Protein AF-A0A972YAE1-F1 (afdb_monomer_lite)

Foldseek 3Di:
DVVVVVVVVVVVVVVVVVVVVCVVVVVVVVVVVCVVVVVVVVLVVCPVVDDPLLSVLLVVLVVLLVVLVVQLVVCLVVQLVPDDPVCNVVSLVVSLVVLQVSLVVSLVVQLVVLVVVCVVVPPSCSSVSSNVSSVVSVVVSVVSVPD

Radius of gyration: 22.42 Å; chains: 1; bounding box: 45×36×70 Å

Structure (mmCIF, N/CA/C/O backbone):
data_AF-A0A972YAE1-F1
#
_entry.id   AF-A0A972YAE1-F1
#
loop_
_atom_site.group_PDB
_atom_site.id
_atom_site.type_symbol
_atom_site.label_atom_id
_atom_site.label_alt_id
_atom_site.label_comp_id
_atom_site.label_asym_id
_atom_site.label_entity_id
_atom_site.label_seq_id
_atom_site.pdbx_PDB_ins_code
_atom_site.Cartn_x
_atom_site.Cartn_y
_atom_site.Cartn_z
_atom_site.occupancy
_atom_site.B_iso_or_equiv
_atom_site.auth_seq_id
_atom_site.auth_comp_id
_atom_site.auth_asym_id
_atom_site.auth_atom_id
_atom_site.pdbx_PDB_model_num
ATOM 1 N N . MET A 1 1 ? -22.368 26.643 47.091 1.00 56.06 1 MET A N 1
ATOM 2 C CA . MET A 1 1 ? -21.169 25.785 47.264 1.00 56.06 1 MET A CA 1
ATOM 3 C C . MET A 1 1 ? -21.127 24.601 46.287 1.00 56.06 1 MET A C 1
ATOM 5 O O . MET A 1 1 ? -20.055 24.275 45.805 1.00 56.06 1 MET A O 1
ATOM 9 N N . ILE A 1 2 ? -22.266 23.996 45.923 1.00 56.41 2 ILE A N 1
ATOM 10 C CA . ILE A 1 2 ? -22.331 22.849 44.989 1.00 56.41 2 ILE A CA 1
ATOM 11 C C . ILE A 1 2 ? -22.010 23.252 43.530 1.00 56.41 2 ILE A C 1
ATOM 13 O O . ILE A 1 2 ? -21.328 22.525 42.811 1.00 56.41 2 ILE A O 1
ATOM 17 N N . THR A 1 3 ? -22.404 24.455 43.102 1.00 54.28 3 THR A N 1
ATOM 18 C CA . THR A 1 3 ? -22.218 24.947 41.723 1.00 54.28 3 THR A CA 1
ATOM 19 C C . THR A 1 3 ? -20.747 25.185 41.344 1.00 54.28 3 THR A C 1
ATOM 21 O O . THR A 1 3 ? -20.353 24.926 40.208 1.00 54.28 3 THR A O 1
ATOM 24 N N . SER A 1 4 ? -19.899 25.606 42.293 1.00 53.16 4 SER A N 1
ATOM 25 C CA . SER A 1 4 ? -18.468 25.853 42.043 1.00 53.16 4 SER A CA 1
ATOM 26 C C . SER A 1 4 ? -17.651 24.562 41.907 1.00 53.16 4 SER A C 1
ATOM 28 O O . SER A 1 4 ? -16.674 24.530 41.158 1.00 53.16 4 SER A O 1
ATOM 30 N N . LEU A 1 5 ? -18.071 23.474 42.564 1.00 58.22 5 LEU A N 1
ATOM 31 C CA . LEU A 1 5 ? -17.448 22.153 42.429 1.00 58.22 5 LEU A CA 1
ATOM 32 C C . LEU A 1 5 ? -17.734 21.527 41.057 1.00 58.22 5 LEU A C 1
ATOM 34 O O . LEU A 1 5 ? -16.829 20.970 40.436 1.00 58.22 5 LEU A O 1
ATOM 38 N N . ILE A 1 6 ? -18.953 21.703 40.535 1.00 61.22 6 ILE A N 1
ATOM 39 C CA . ILE A 1 6 ? -19.343 21.237 39.194 1.00 61.22 6 ILE A CA 1
ATOM 40 C C . ILE A 1 6 ? -18.563 21.996 38.109 1.00 61.22 6 ILE A C 1
ATOM 42 O O . ILE A 1 6 ? -18.074 21.396 37.150 1.00 61.22 6 ILE A O 1
ATOM 46 N N . GLN A 1 7 ? -18.374 23.307 38.278 1.00 61.50 7 GLN A N 1
ATOM 47 C CA . GLN A 1 7 ? -17.636 24.132 37.321 1.00 61.50 7 GLN A CA 1
ATOM 48 C C . GLN A 1 7 ? -16.131 23.809 37.305 1.00 61.50 7 GLN A C 1
ATOM 50 O O . GLN A 1 7 ? -15.535 23.703 36.230 1.00 61.50 7 GLN A O 1
ATOM 55 N N . LYS A 1 8 ? -15.524 23.563 38.476 1.00 57.66 8 LYS A N 1
ATOM 56 C CA . LYS A 1 8 ? -14.114 23.150 38.591 1.00 57.66 8 LYS A CA 1
ATOM 57 C C . LYS A 1 8 ? -13.880 21.753 38.004 1.00 57.66 8 LYS A C 1
ATOM 59 O O . LYS A 1 8 ? -12.914 21.557 37.271 1.00 57.66 8 LYS A O 1
ATOM 64 N N . ALA A 1 9 ? -14.796 20.811 38.243 1.00 60.84 9 ALA A N 1
ATOM 65 C CA . ALA A 1 9 ? -14.747 19.472 37.653 1.00 60.84 9 ALA A CA 1
ATOM 66 C C . ALA A 1 9 ? -14.870 19.504 36.118 1.00 60.84 9 ALA A C 1
ATOM 68 O O . ALA A 1 9 ? -14.111 18.826 35.423 1.00 60.84 9 ALA A O 1
ATOM 69 N N . LYS A 1 10 ? -15.761 20.347 35.576 1.00 60.41 10 LYS A N 1
ATOM 70 C CA . LYS A 1 10 ? -15.932 20.523 34.126 1.00 60.41 10 LYS A CA 1
ATOM 71 C C . LYS A 1 10 ? -14.676 21.106 33.471 1.00 60.41 10 LYS A C 1
ATOM 73 O O . LYS A 1 10 ? -14.243 20.587 32.449 1.00 60.41 10 LYS A O 1
ATOM 78 N N . HIS A 1 11 ? -14.062 22.122 34.084 1.00 59.41 11 HIS A N 1
ATOM 79 C CA . HIS A 1 11 ? -12.862 22.793 33.567 1.00 59.41 11 HIS A CA 1
ATOM 80 C C . HIS A 1 11 ? -11.599 21.914 33.638 1.00 59.41 11 HIS A C 1
ATOM 82 O O . HIS A 1 11 ? -10.764 21.931 32.732 1.00 59.41 11 HIS A O 1
ATOM 88 N N . THR A 1 12 ? -11.451 21.109 34.694 1.00 62.59 12 THR A N 1
ATOM 89 C CA . THR A 1 12 ? -10.361 20.128 34.798 1.00 62.59 12 THR A CA 1
ATOM 90 C C . THR A 1 12 ? -10.552 18.986 33.793 1.00 62.59 12 THR A C 1
ATOM 92 O O . THR A 1 12 ? -9.590 18.587 33.136 1.00 62.59 12 THR A O 1
ATOM 95 N N . GLY A 1 13 ? -11.791 18.528 33.576 1.00 63.88 13 GLY A N 1
ATOM 96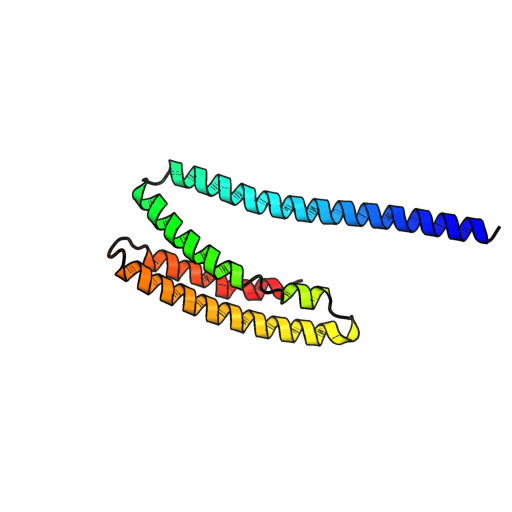 C CA . GLY A 1 13 ? -12.124 17.520 32.565 1.00 63.88 13 GLY A CA 1
ATOM 97 C C . GLY A 1 13 ? -11.750 17.929 31.135 1.00 63.88 13 GLY A C 1
ATOM 98 O O . GLY A 1 13 ? -11.110 17.150 30.427 1.00 63.88 13 GLY A O 1
ATOM 99 N N . THR A 1 14 ? -12.057 19.163 30.715 1.00 68.06 14 THR A N 1
ATOM 100 C CA . THR A 1 14 ? -11.663 19.677 29.387 1.00 68.06 14 THR A CA 1
ATOM 101 C C . THR A 1 14 ? -10.152 19.824 29.234 1.00 68.06 14 THR A C 1
ATOM 103 O O . THR A 1 14 ? -9.621 19.539 28.160 1.00 68.06 14 THR A O 1
ATOM 106 N N . LYS A 1 15 ? -9.430 20.213 30.294 1.00 68.88 15 LYS A N 1
ATOM 107 C CA . LYS A 1 15 ? -7.967 20.365 30.245 1.00 68.88 15 LYS A CA 1
ATOM 108 C C . LYS A 1 15 ? -7.250 19.016 30.091 1.00 68.88 15 LYS A C 1
ATOM 110 O O . LYS A 1 15 ? -6.347 18.906 29.265 1.00 68.88 15 LYS A O 1
ATOM 115 N N . LEU A 1 16 ? -7.678 17.976 30.819 1.00 66.25 16 LEU A N 1
ATOM 116 C CA . LEU A 1 16 ? -7.121 16.622 30.676 1.00 66.25 16 LEU A CA 1
ATOM 117 C C . LEU A 1 16 ? -7.478 15.977 29.329 1.00 66.25 16 LEU A C 1
ATOM 119 O O . LEU A 1 16 ? -6.635 15.301 28.736 1.00 66.25 16 LEU A O 1
ATOM 123 N N . ALA A 1 17 ? -8.702 16.186 28.834 1.00 72.25 17 ALA A N 1
ATOM 124 C CA . ALA A 1 17 ? -9.105 15.717 27.510 1.00 72.25 17 ALA A CA 1
ATOM 125 C C . ALA A 1 17 ? -8.272 16.384 26.403 1.00 72.25 17 ALA A C 1
ATOM 127 O O . ALA A 1 17 ? -7.776 15.694 25.515 1.00 72.25 17 ALA A O 1
ATOM 128 N N . SER A 1 18 ? -8.038 17.697 26.511 1.00 78.75 18 SER A N 1
ATOM 129 C CA . SER A 1 18 ? -7.187 18.459 25.590 1.00 78.75 18 SER A CA 1
ATOM 130 C C . SER A 1 18 ? -5.730 17.978 25.609 1.00 78.75 18 SER A C 1
ATOM 132 O O . SER A 1 18 ? -5.154 17.739 24.552 1.00 78.75 18 SER A O 1
ATOM 134 N N . GLN A 1 19 ? -5.150 17.712 26.787 1.00 83.81 19 GLN A N 1
ATOM 135 C CA . GLN A 1 19 ? -3.783 17.179 26.876 1.00 83.81 19 GLN A CA 1
ATOM 136 C C . GLN A 1 19 ? -3.642 15.759 26.312 1.00 83.81 19 GLN A C 1
ATOM 138 O O . GLN A 1 19 ? -2.669 15.474 25.613 1.00 83.81 19 GLN A O 1
ATOM 143 N N . LYS A 1 20 ? -4.602 14.859 26.572 1.00 82.69 20 LYS A N 1
ATOM 144 C CA . LYS A 1 20 ? -4.590 13.511 25.977 1.00 82.69 20 LYS A CA 1
ATOM 145 C C . LYS A 1 20 ? -4.752 13.564 24.460 1.00 82.69 20 LYS A C 1
ATOM 147 O O . LYS A 1 20 ? -4.050 12.841 23.761 1.00 82.69 20 LYS A O 1
ATOM 152 N N . LEU A 1 21 ? -5.636 14.425 23.961 1.00 84.69 21 LEU A N 1
ATOM 153 C CA . LEU A 1 21 ? -5.846 14.608 22.529 1.00 84.69 21 LEU A CA 1
ATOM 154 C C . LEU A 1 21 ? -4.596 15.179 21.852 1.00 84.69 21 LEU A C 1
ATOM 156 O O . LEU A 1 21 ? -4.135 14.603 20.874 1.00 84.69 21 LEU A O 1
ATOM 160 N N . ALA A 1 22 ? -4.001 16.237 22.411 1.00 88.00 22 ALA A N 1
ATOM 161 C CA . ALA A 1 22 ? -2.769 16.832 21.896 1.00 88.00 22 ALA A CA 1
ATOM 162 C C . ALA A 1 22 ? -1.615 15.821 21.861 1.00 88.00 22 ALA A C 1
ATOM 164 O O . ALA A 1 22 ? -0.879 15.759 20.881 1.00 88.00 22 ALA A O 1
ATOM 165 N N . ARG A 1 23 ? -1.490 14.976 22.892 1.00 88.88 23 ARG A N 1
ATOM 166 C CA . ARG A 1 23 ? -0.474 13.918 22.933 1.00 88.88 23 ARG A CA 1
ATOM 167 C C . ARG A 1 23 ? -0.726 12.816 21.902 1.00 88.88 23 ARG A C 1
ATOM 169 O O . ARG A 1 23 ? 0.217 12.388 21.248 1.00 88.88 23 ARG A O 1
ATOM 176 N N . ASN A 1 24 ? -1.971 12.360 21.757 1.00 88.94 24 ASN A N 1
ATOM 177 C CA . ASN A 1 24 ? -2.323 11.312 20.795 1.00 88.94 24 ASN A CA 1
ATOM 178 C C . ASN A 1 24 ? -2.168 11.800 19.350 1.00 88.94 24 ASN A C 1
ATOM 180 O O . ASN A 1 24 ? -1.606 11.089 18.525 1.00 88.94 24 ASN A O 1
ATOM 184 N N . ILE A 1 25 ? -2.613 13.025 19.058 1.00 90.62 25 ILE A N 1
ATOM 185 C CA . ILE A 1 25 ? -2.394 13.669 17.760 1.00 90.62 25 ILE A CA 1
ATOM 186 C C . ILE A 1 25 ? -0.898 13.871 17.531 1.00 90.62 25 ILE A C 1
ATOM 188 O O . ILE A 1 25 ? -0.415 13.545 16.458 1.00 90.62 25 ILE A O 1
ATOM 192 N N . GLY A 1 26 ? -0.149 14.339 18.534 1.00 93.56 26 GLY A N 1
ATOM 193 C CA . GLY A 1 26 ? 1.302 14.495 18.436 1.00 93.56 26 GLY A CA 1
ATOM 194 C C . GLY A 1 26 ? 2.004 13.193 18.043 1.00 93.56 26 GLY A C 1
ATOM 195 O O . GLY A 1 26 ? 2.811 13.193 17.119 1.00 93.56 26 GLY A O 1
ATOM 196 N N . TRP A 1 27 ? 1.638 12.075 18.677 1.00 93.12 27 TRP A N 1
ATOM 197 C CA . TRP A 1 27 ? 2.160 10.750 18.329 1.00 93.12 27 TRP A CA 1
ATOM 198 C C . TRP A 1 27 ? 1.749 10.282 16.931 1.00 93.12 27 TRP A C 1
ATOM 200 O O . TRP A 1 27 ? 2.593 9.776 16.195 1.00 93.12 27 TRP A O 1
ATOM 210 N N . LEU A 1 28 ? 0.483 10.467 16.546 1.00 90.19 28 LEU A N 1
ATOM 211 C CA . LEU A 1 28 ? -0.002 10.081 15.220 1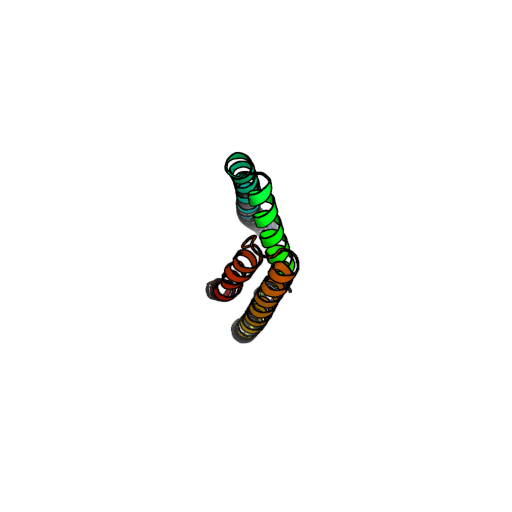.00 90.19 28 LEU A CA 1
ATOM 212 C C . LEU A 1 28 ? 0.688 10.892 14.116 1.00 90.19 28 LEU A C 1
ATOM 214 O O . LEU A 1 28 ? 1.168 10.325 13.140 1.00 90.19 28 LEU A O 1
ATOM 218 N N . THR A 1 29 ? 0.796 12.207 14.300 1.00 91.06 29 THR A N 1
ATOM 219 C CA . THR A 1 29 ? 1.488 13.103 13.371 1.00 91.06 29 THR A CA 1
ATOM 220 C C . THR A 1 29 ? 2.966 12.751 13.273 1.00 91.06 29 THR A C 1
ATOM 222 O O . THR A 1 29 ? 3.498 12.715 12.170 1.00 91.06 29 THR A O 1
ATOM 225 N N . ALA A 1 30 ? 3.630 12.444 14.393 1.00 93.56 30 ALA A N 1
ATOM 226 C CA . ALA A 1 30 ? 5.022 12.005 14.376 1.00 93.56 30 ALA A CA 1
ATOM 227 C C . ALA A 1 30 ? 5.195 10.691 13.595 1.00 93.56 30 ALA A C 1
ATOM 229 O O . ALA A 1 30 ? 6.085 10.601 12.753 1.00 93.56 30 ALA A O 1
ATOM 230 N N . ALA A 1 31 ? 4.325 9.700 13.815 1.00 90.75 31 ALA A N 1
ATOM 231 C CA . ALA A 1 31 ? 4.366 8.424 13.099 1.00 90.75 31 ALA A CA 1
ATOM 232 C C . ALA A 1 31 ? 4.150 8.598 11.585 1.00 90.75 31 ALA A C 1
ATOM 234 O O . ALA A 1 31 ? 4.886 8.031 10.772 1.00 90.75 31 ALA A O 1
ATOM 235 N N . GLU A 1 32 ? 3.183 9.430 11.202 1.00 91.62 32 GLU A N 1
ATOM 236 C CA . GLU A 1 32 ? 2.897 9.743 9.803 1.00 91.62 32 GLU A CA 1
ATOM 237 C C . GLU A 1 32 ? 4.063 10.502 9.152 1.00 91.62 32 GLU A C 1
ATOM 239 O O . GLU A 1 32 ? 4.474 10.200 8.030 1.00 91.62 32 GLU A O 1
ATOM 244 N N . PHE A 1 33 ? 4.649 11.455 9.880 1.00 95.06 33 PHE A N 1
ATOM 245 C CA . PHE A 1 33 ? 5.794 12.231 9.420 1.00 95.06 33 PHE A CA 1
ATOM 246 C C . PHE A 1 33 ? 7.015 11.342 9.194 1.00 95.06 33 PHE A C 1
ATOM 248 O O . PHE A 1 33 ? 7.606 11.399 8.122 1.00 95.06 33 PHE A O 1
ATOM 255 N N . ILE A 1 34 ? 7.347 10.467 10.149 1.00 95.12 34 ILE A N 1
ATOM 256 C CA . ILE A 1 34 ? 8.449 9.501 10.027 1.00 95.12 34 ILE A CA 1
ATOM 257 C C . ILE A 1 34 ? 8.232 8.588 8.817 1.00 95.12 34 ILE A C 1
ATOM 259 O O . ILE A 1 34 ? 9.157 8.377 8.035 1.00 95.12 34 ILE A O 1
ATOM 263 N N . SER A 1 35 ? 7.006 8.099 8.622 1.00 89.81 35 SER A N 1
ATOM 264 C CA . SER A 1 35 ? 6.673 7.215 7.500 1.00 89.81 35 SER A CA 1
ATOM 265 C C . SER A 1 35 ? 6.859 7.912 6.147 1.00 89.81 35 SER A C 1
ATOM 267 O O . SER A 1 35 ? 7.455 7.352 5.225 1.00 89.81 35 SER A O 1
ATOM 269 N N . ARG A 1 36 ? 6.406 9.167 6.025 1.00 91.00 36 ARG A N 1
ATOM 270 C CA . ARG A 1 36 ? 6.550 9.964 4.795 1.00 91.00 36 ARG A CA 1
ATOM 271 C C . ARG A 1 36 ? 7.996 10.390 4.547 1.00 91.00 36 ARG A C 1
ATOM 273 O O . ARG A 1 36 ? 8.478 10.271 3.423 1.00 91.00 36 ARG A O 1
ATOM 280 N N . PHE A 1 37 ? 8.706 10.833 5.583 1.00 95.19 37 PHE A N 1
ATOM 281 C CA . PHE A 1 37 ? 10.111 11.234 5.477 1.00 95.19 37 PHE A CA 1
ATOM 282 C C . PHE A 1 37 ? 11.024 10.061 5.142 1.00 95.19 37 PHE A C 1
ATOM 284 O O . PHE A 1 37 ? 11.872 10.194 4.263 1.00 95.19 37 PHE A O 1
ATOM 291 N N . GLY A 1 38 ? 10.825 8.904 5.778 1.00 93.94 38 GLY A N 1
ATOM 292 C CA . GLY A 1 38 ? 11.600 7.699 5.483 1.00 93.94 38 GLY A CA 1
ATOM 293 C C . GLY A 1 38 ? 11.511 7.315 4.007 1.00 93.94 38 GLY A C 1
ATOM 294 O O . GLY A 1 38 ? 12.515 6.971 3.388 1.00 93.94 38 GLY A O 1
ATOM 295 N N . ARG A 1 39 ? 10.330 7.479 3.407 1.00 91.25 39 ARG A N 1
ATOM 296 C CA . ARG A 1 39 ? 10.108 7.212 1.986 1.00 91.25 39 ARG A CA 1
ATOM 297 C C . ARG A 1 39 ? 10.825 8.204 1.064 1.00 91.25 39 ARG A C 1
ATOM 299 O O . ARG A 1 39 ? 11.395 7.783 0.062 1.00 91.25 39 ARG A O 1
ATOM 306 N N . ILE A 1 40 ? 10.847 9.494 1.410 1.00 94.81 40 ILE A N 1
ATOM 307 C CA . ILE A 1 40 ? 11.606 10.515 0.661 1.00 94.81 40 ILE A CA 1
ATOM 308 C C . ILE A 1 40 ? 13.107 10.217 0.730 1.00 94.81 40 ILE A C 1
ATOM 310 O O . ILE A 1 40 ? 13.787 10.212 -0.294 1.00 94.81 40 ILE A O 1
ATOM 314 N N . ILE A 1 41 ? 13.619 9.918 1.925 1.00 95.88 41 ILE A N 1
ATOM 315 C CA . ILE A 1 41 ? 15.033 9.592 2.136 1.00 95.88 41 ILE A CA 1
ATOM 316 C C . ILE A 1 41 ? 15.420 8.341 1.338 1.00 95.88 41 ILE A C 1
ATOM 318 O O . ILE A 1 41 ? 16.431 8.357 0.639 1.00 95.88 41 ILE A O 1
ATOM 322 N N . ALA A 1 42 ? 14.598 7.287 1.375 1.00 93.50 42 ALA A N 1
ATOM 323 C CA . ALA A 1 42 ? 14.824 6.078 0.587 1.00 93.50 42 ALA A CA 1
ATOM 324 C C . ALA A 1 42 ? 14.891 6.381 -0.918 1.00 93.50 42 ALA A C 1
ATOM 326 O O . ALA A 1 42 ? 15.799 5.902 -1.591 1.00 93.50 42 ALA A O 1
ATOM 327 N N . ALA A 1 43 ? 13.991 7.222 -1.440 1.00 92.50 43 ALA A N 1
ATOM 328 C CA . ALA A 1 43 ? 14.014 7.621 -2.846 1.00 92.50 43 ALA A CA 1
ATOM 329 C C . ALA A 1 43 ? 15.304 8.372 -3.222 1.00 92.50 43 ALA A C 1
ATOM 331 O O . ALA A 1 43 ? 15.891 8.077 -4.258 1.00 92.50 43 ALA A O 1
ATOM 332 N N . ILE A 1 44 ? 15.785 9.287 -2.371 1.00 94.38 44 ILE A N 1
ATOM 333 C CA . ILE A 1 44 ? 17.049 10.016 -2.589 1.00 94.38 44 ILE A CA 1
ATOM 334 C C . ILE A 1 44 ? 18.244 9.054 -2.600 1.00 94.38 44 ILE A C 1
ATOM 336 O O . ILE A 1 44 ? 19.109 9.150 -3.469 1.00 94.38 44 ILE A O 1
ATOM 340 N N . ILE A 1 45 ? 18.294 8.115 -1.650 1.00 95.56 45 ILE A N 1
ATOM 341 C CA . ILE A 1 45 ? 19.364 7.112 -1.576 1.00 95.56 45 ILE A CA 1
ATOM 342 C C . ILE A 1 45 ? 19.351 6.234 -2.830 1.00 95.56 45 ILE A C 1
ATOM 344 O O . ILE A 1 45 ? 20.396 6.041 -3.447 1.00 95.56 45 ILE A O 1
ATOM 348 N N . LEU A 1 46 ? 18.178 5.743 -3.240 1.00 93.25 46 LEU A N 1
ATOM 349 C CA . LEU A 1 46 ? 18.035 4.932 -4.448 1.00 93.25 46 LEU A CA 1
ATOM 350 C C . LEU A 1 46 ? 18.443 5.708 -5.701 1.00 93.25 46 LEU A C 1
ATOM 352 O O . LEU A 1 46 ? 19.186 5.166 -6.507 1.00 93.25 46 LEU A O 1
ATOM 356 N N . ALA A 1 47 ? 18.042 6.972 -5.839 1.00 92.69 47 ALA A N 1
ATOM 357 C CA . ALA A 1 47 ? 18.419 7.810 -6.979 1.00 92.69 47 ALA A CA 1
ATOM 358 C C . ALA A 1 47 ? 19.934 8.052 -7.076 1.00 92.69 47 ALA A C 1
ATOM 360 O O . ALA A 1 47 ? 20.450 8.293 -8.162 1.00 92.69 47 ALA A O 1
ATOM 361 N N . ARG A 1 48 ? 20.653 7.995 -5.948 1.00 94.00 48 ARG A N 1
ATOM 362 C CA . ARG A 1 48 ? 22.117 8.104 -5.916 1.00 94.00 48 ARG A CA 1
ATOM 363 C C . ARG A 1 48 ? 22.821 6.769 -6.182 1.00 94.00 48 ARG A C 1
ATOM 365 O O . ARG A 1 48 ? 23.927 6.774 -6.713 1.00 94.00 48 ARG A O 1
ATOM 372 N N . GLN A 1 49 ? 22.227 5.655 -5.758 1.00 94.44 49 GLN A N 1
ATOM 373 C CA . GLN A 1 49 ? 22.846 4.326 -5.829 1.00 94.44 49 GLN A CA 1
ATOM 374 C C . GLN A 1 49 ? 22.520 3.568 -7.120 1.00 94.44 49 GLN A C 1
ATOM 376 O O . GLN A 1 49 ? 23.312 2.727 -7.537 1.00 94.44 49 GLN A O 1
ATOM 381 N N . LEU A 1 50 ? 21.356 3.814 -7.721 1.00 90.50 50 LEU A N 1
ATOM 382 C CA . LEU A 1 50 ? 20.917 3.171 -8.956 1.00 90.50 50 LEU A CA 1
ATOM 383 C C . LEU A 1 50 ? 21.204 4.068 -10.154 1.00 90.50 50 LEU A C 1
ATOM 385 O O . LEU A 1 50 ? 21.141 5.292 -10.070 1.00 90.50 50 LEU A O 1
ATOM 389 N N . ASP A 1 51 ? 21.423 3.428 -11.298 1.00 92.44 51 ASP A N 1
ATOM 390 C CA . ASP A 1 51 ? 21.385 4.116 -12.581 1.00 92.44 51 ASP A CA 1
ATOM 391 C C . ASP A 1 51 ? 19.962 4.633 -12.875 1.00 92.44 51 ASP A C 1
ATOM 393 O O . ASP A 1 51 ? 18.963 4.047 -12.437 1.00 92.44 51 ASP A O 1
ATOM 397 N N . ALA A 1 52 ? 19.856 5.713 -13.649 1.00 91.00 52 ALA A N 1
ATOM 398 C CA . ALA A 1 52 ? 18.603 6.403 -13.954 1.00 91.00 52 ALA A CA 1
ATOM 399 C C . ALA A 1 52 ? 17.548 5.456 -14.549 1.00 91.00 52 ALA A C 1
ATOM 401 O O . ALA A 1 52 ? 16.360 5.545 -14.233 1.00 91.00 52 ALA A O 1
ATOM 402 N N . VAL A 1 53 ? 17.996 4.500 -15.367 1.00 91.81 53 VAL A N 1
ATOM 403 C CA . VAL A 1 53 ? 17.154 3.454 -15.953 1.00 91.81 53 VAL A CA 1
ATOM 404 C C . VAL A 1 53 ? 16.551 2.539 -14.883 1.00 91.81 53 VAL A C 1
ATOM 406 O O . VAL A 1 53 ? 15.338 2.320 -14.884 1.00 91.81 53 VAL A O 1
ATOM 409 N N . ALA A 1 54 ? 17.372 2.018 -13.970 1.00 91.50 54 ALA A N 1
ATOM 410 C CA . ALA A 1 54 ? 16.921 1.108 -12.919 1.00 91.50 54 ALA A CA 1
ATOM 411 C C . ALA A 1 54 ? 16.008 1.827 -11.915 1.00 91.50 54 ALA A C 1
ATOM 413 O O . ALA A 1 54 ? 14.978 1.288 -11.507 1.00 91.50 54 ALA A O 1
ATOM 414 N N . PHE A 1 55 ? 16.340 3.076 -11.574 1.00 93.25 55 PHE A N 1
ATOM 415 C CA . PHE A 1 55 ? 15.495 3.914 -10.730 1.00 93.25 55 PHE A CA 1
ATOM 416 C C . PHE A 1 55 ? 14.126 4.173 -11.374 1.00 93.25 55 PHE A C 1
ATOM 418 O O . PHE A 1 55 ? 13.103 4.048 -10.705 1.00 93.25 55 PHE A O 1
ATOM 425 N N . GLY A 1 56 ? 14.084 4.465 -12.679 1.00 92.25 56 GLY A N 1
ATOM 426 C CA . GLY A 1 56 ? 12.836 4.654 -13.422 1.00 92.25 56 GLY A CA 1
ATOM 427 C C . GLY A 1 56 ? 11.947 3.407 -13.437 1.00 92.25 56 GLY A C 1
ATOM 428 O O . GLY A 1 56 ? 10.741 3.512 -13.221 1.00 92.25 56 GLY A O 1
ATOM 429 N N . ILE A 1 57 ? 12.535 2.220 -13.620 1.00 93.44 57 ILE A N 1
ATOM 430 C CA . ILE A 1 57 ? 11.806 0.943 -13.558 1.00 93.44 57 ILE A CA 1
ATOM 431 C C . ILE A 1 57 ? 11.188 0.737 -12.168 1.00 93.44 57 ILE A C 1
ATOM 433 O O . ILE A 1 57 ? 9.989 0.471 -12.052 1.00 93.44 57 ILE A O 1
ATOM 437 N N . ALA A 1 58 ? 11.981 0.926 -11.110 1.00 93.56 58 ALA A N 1
ATOM 438 C CA . ALA A 1 58 ? 11.496 0.817 -9.738 1.00 93.56 58 ALA A CA 1
ATOM 439 C C . ALA A 1 58 ? 10.392 1.845 -9.441 1.00 93.56 58 ALA A C 1
ATOM 441 O O . ALA A 1 58 ? 9.397 1.511 -8.798 1.00 93.56 58 ALA A O 1
ATOM 442 N N . ALA A 1 59 ? 10.534 3.077 -9.940 1.00 94.25 59 ALA A N 1
ATOM 443 C CA . ALA A 1 59 ? 9.543 4.133 -9.779 1.00 94.25 59 ALA A CA 1
ATOM 444 C C . ALA A 1 59 ? 8.206 3.765 -10.436 1.00 94.25 59 ALA A C 1
ATOM 446 O O . ALA A 1 59 ? 7.173 3.918 -9.795 1.00 94.25 59 ALA A O 1
ATOM 447 N N . ILE A 1 60 ? 8.211 3.211 -11.655 1.00 94.62 60 ILE A N 1
ATOM 448 C CA . ILE A 1 60 ? 6.989 2.720 -12.317 1.00 94.62 60 ILE A CA 1
ATOM 449 C C . ILE A 1 60 ? 6.316 1.644 -11.460 1.00 94.62 60 ILE A C 1
ATOM 451 O O . ILE A 1 60 ? 5.114 1.727 -11.193 1.00 94.62 60 ILE A O 1
ATOM 455 N N . ALA A 1 61 ? 7.089 0.663 -10.984 1.00 95.44 61 ALA A N 1
ATOM 456 C CA . ALA A 1 61 ? 6.553 -0.416 -10.164 1.00 95.44 61 ALA A CA 1
ATOM 457 C C . ALA A 1 61 ? 5.934 0.099 -8.854 1.00 95.44 61 ALA A C 1
ATOM 459 O O . ALA A 1 61 ? 4.821 -0.287 -8.485 1.00 95.44 61 ALA A O 1
ATOM 460 N N . LEU A 1 62 ? 6.630 1.024 -8.187 1.00 95.00 62 LEU A N 1
ATOM 461 C CA . LEU A 1 62 ? 6.162 1.705 -6.982 1.00 95.00 62 LEU A CA 1
ATOM 462 C C . LEU A 1 62 ? 4.909 2.540 -7.246 1.00 95.00 62 LEU A C 1
ATOM 464 O O . LEU A 1 62 ? 3.978 2.488 -6.451 1.00 95.00 62 LEU A O 1
ATOM 468 N N . THR A 1 63 ? 4.846 3.285 -8.349 1.00 95.88 63 THR A N 1
ATOM 469 C CA . THR A 1 63 ? 3.672 4.091 -8.701 1.00 95.88 63 THR A CA 1
ATOM 470 C C . THR A 1 63 ? 2.438 3.216 -8.875 1.00 95.88 63 THR A C 1
ATOM 472 O O . THR A 1 63 ? 1.393 3.530 -8.311 1.00 95.88 63 THR A O 1
ATOM 475 N N . ILE A 1 64 ? 2.557 2.098 -9.594 1.00 96.19 64 ILE A N 1
ATOM 476 C CA . ILE A 1 64 ? 1.448 1.152 -9.774 1.00 96.19 64 ILE A CA 1
ATOM 477 C C . ILE A 1 64 ? 1.010 0.585 -8.425 1.00 96.19 64 ILE A C 1
ATOM 479 O O . ILE A 1 64 ? -0.176 0.608 -8.105 1.00 96.19 64 ILE A O 1
ATOM 483 N N . PHE A 1 65 ? 1.965 0.132 -7.610 1.00 96.12 65 PHE A N 1
ATOM 484 C CA . PHE A 1 65 ? 1.676 -0.363 -6.267 1.00 96.12 65 PHE A CA 1
ATOM 485 C C . PHE A 1 65 ? 0.936 0.668 -5.407 1.00 96.12 65 PHE A C 1
ATOM 487 O O . PHE A 1 65 ? -0.050 0.334 -4.756 1.00 96.12 65 PHE A O 1
ATOM 494 N N . GLU A 1 66 ? 1.375 1.924 -5.420 1.00 94.75 66 GLU A N 1
ATOM 495 C CA . GLU A 1 66 ? 0.779 2.994 -4.623 1.00 94.75 66 GLU A CA 1
ATOM 496 C C . GLU A 1 66 ? -0.632 3.353 -5.097 1.00 94.75 66 GLU A C 1
ATOM 498 O O . GLU A 1 66 ? -1.519 3.522 -4.263 1.00 94.75 66 GLU A O 1
ATOM 503 N N . VAL A 1 67 ? -0.878 3.378 -6.411 1.00 96.12 67 VAL A N 1
ATOM 504 C CA . VAL A 1 67 ? -2.231 3.552 -6.967 1.00 96.12 67 VAL A CA 1
ATOM 505 C C . VAL A 1 67 ? -3.151 2.420 -6.509 1.00 96.12 67 VAL A C 1
ATOM 507 O O . VAL A 1 67 ? -4.240 2.683 -6.001 1.00 96.12 67 VAL A O 1
ATOM 510 N N . THR A 1 68 ? -2.706 1.165 -6.612 1.00 95.12 68 THR A N 1
ATOM 511 C CA . THR A 1 68 ? -3.469 0.004 -6.130 1.00 95.12 68 THR A CA 1
ATOM 512 C C . THR A 1 68 ? -3.710 0.084 -4.621 1.00 95.12 68 THR A C 1
ATOM 514 O O . THR A 1 68 ? -4.789 -0.243 -4.127 1.00 95.12 68 THR A O 1
ATOM 517 N N . ARG A 1 69 ? -2.719 0.559 -3.866 1.00 93.50 69 ARG A N 1
ATOM 518 C CA . ARG A 1 69 ? -2.779 0.653 -2.410 1.00 93.50 69 ARG A CA 1
ATOM 519 C C . ARG A 1 69 ? -3.816 1.656 -1.916 1.00 93.50 69 ARG A C 1
ATOM 521 O O . ARG A 1 69 ? -4.432 1.376 -0.890 1.00 93.50 69 ARG A O 1
ATOM 528 N N . VAL A 1 70 ? -4.084 2.750 -2.628 1.00 93.88 70 VAL A N 1
ATOM 529 C CA . VAL A 1 70 ? -5.130 3.723 -2.240 1.00 93.88 70 VAL A CA 1
ATOM 530 C C . VAL A 1 70 ? -6.500 3.048 -2.059 1.00 93.88 70 VAL A C 1
ATOM 532 O O . VAL A 1 70 ? -7.265 3.426 -1.177 1.00 93.88 70 VAL A O 1
ATOM 535 N N . PHE A 1 71 ? -6.796 1.977 -2.801 1.00 93.31 71 PHE A N 1
ATOM 536 C CA . PHE A 1 71 ? -8.052 1.227 -2.652 1.00 93.31 71 PHE A CA 1
ATOM 537 C C . PHE A 1 71 ? -8.175 0.460 -1.324 1.00 93.31 71 PHE A C 1
ATOM 539 O O . PHE A 1 71 ? -9.281 0.082 -0.932 1.00 93.31 71 PHE A O 1
ATOM 546 N N . THR A 1 72 ? -7.068 0.242 -0.606 1.00 91.00 72 THR A N 1
ATOM 547 C CA . THR A 1 72 ? -7.090 -0.325 0.755 1.00 91.00 72 THR A CA 1
ATOM 548 C C . THR A 1 72 ? -7.575 0.689 1.793 1.00 91.00 72 THR A C 1
ATOM 550 O O . THR A 1 72 ? -8.067 0.307 2.854 1.00 91.00 72 THR A O 1
ATOM 553 N N . GLU A 1 73 ? -7.534 1.985 1.472 1.00 88.81 73 GLU A N 1
ATOM 554 C CA . GLU A 1 73 ? -7.963 3.091 2.334 1.00 88.81 73 GLU A CA 1
ATOM 555 C C . GLU A 1 73 ? -9.459 3.416 2.134 1.00 88.81 73 GLU A C 1
ATOM 557 O O . GLU A 1 73 ? -9.894 4.563 2.097 1.00 88.81 73 GLU A O 1
ATOM 562 N N . ASN A 1 74 ? -10.288 2.378 2.028 1.00 88.12 74 ASN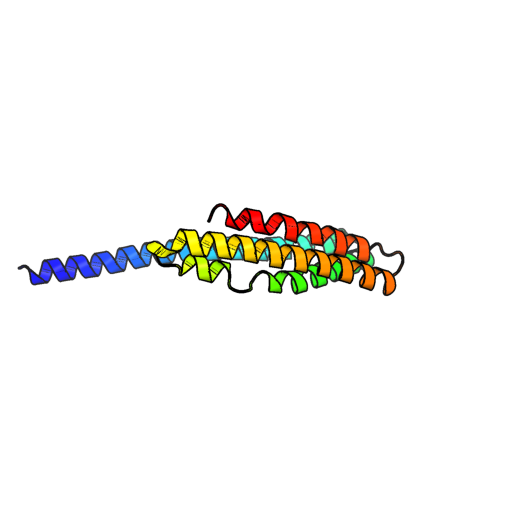 A N 1
ATOM 563 C CA . ASN A 1 74 ? -11.716 2.449 1.682 1.00 88.12 74 ASN A CA 1
ATOM 564 C C . ASN A 1 74 ? -12.666 2.727 2.870 1.00 88.12 74 ASN A C 1
ATOM 566 O O . ASN A 1 74 ? -13.881 2.567 2.760 1.00 88.12 74 ASN A O 1
ATOM 570 N N . GLY A 1 75 ? -12.132 3.112 4.032 1.00 87.38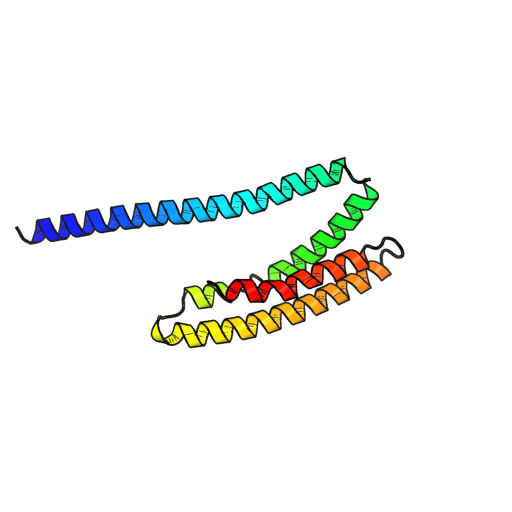 75 GLY A N 1
ATOM 571 C CA . GLY A 1 75 ? -12.926 3.447 5.218 1.00 87.38 75 GLY A CA 1
ATOM 572 C C . GLY A 1 75 ? -13.406 2.258 6.063 1.00 87.38 75 GLY A C 1
ATOM 573 O O . GLY A 1 75 ? -14.023 2.488 7.105 1.00 87.38 75 GLY A O 1
ATOM 574 N N . ILE A 1 76 ? -13.076 1.007 5.704 1.00 89.75 76 ILE A N 1
ATOM 575 C CA . ILE A 1 76 ? -13.397 -0.185 6.517 1.00 89.75 76 ILE A CA 1
ATOM 576 C C . ILE A 1 76 ? -12.845 -0.047 7.947 1.00 89.75 76 ILE A C 1
ATOM 578 O O . ILE A 1 76 ? -13.571 -0.269 8.916 1.00 89.75 76 ILE A O 1
ATOM 582 N N . GLY A 1 77 ? -11.592 0.394 8.101 1.00 87.00 77 GLY A N 1
ATOM 583 C CA . GLY A 1 77 ? -10.993 0.627 9.422 1.00 87.00 77 GLY A CA 1
ATOM 584 C C . GLY A 1 77 ? -11.719 1.716 10.223 1.00 87.00 77 GLY A C 1
ATOM 585 O O . GLY A 1 77 ? -11.982 1.553 11.414 1.00 87.00 77 GLY A O 1
ATOM 586 N N . ALA A 1 78 ? -12.144 2.798 9.561 1.00 88.00 78 ALA A N 1
ATOM 587 C CA . ALA A 1 78 ? -12.904 3.869 10.205 1.00 88.00 78 ALA A CA 1
ATOM 588 C C . ALA A 1 78 ? -14.282 3.392 10.703 1.00 88.00 78 ALA A C 1
ATOM 590 O O . ALA A 1 78 ? -14.771 3.885 11.722 1.00 88.00 78 ALA A O 1
ATOM 591 N N . ALA A 1 79 ? -14.898 2.418 10.024 1.00 88.44 79 ALA A N 1
ATOM 592 C CA . ALA A 1 79 ? -16.146 1.805 10.471 1.00 88.44 79 ALA A CA 1
ATOM 593 C C . ALA A 1 79 ? -15.973 1.020 11.784 1.00 88.44 79 ALA A C 1
ATOM 595 O O . ALA A 1 79 ? -16.847 1.094 12.649 1.00 88.44 79 ALA A O 1
ATOM 596 N N . VAL A 1 80 ? -14.836 0.338 11.973 1.00 89.19 80 VAL A N 1
ATOM 597 C CA . VAL A 1 80 ? -14.506 -0.362 13.230 1.00 89.19 80 VAL A CA 1
ATOM 598 C C . VAL A 1 80 ? -14.326 0.633 14.375 1.00 89.19 80 VAL A C 1
ATOM 600 O O . VAL A 1 80 ? -14.940 0.472 15.427 1.00 89.19 80 VAL A O 1
ATOM 603 N N . VAL A 1 81 ? -13.573 1.714 14.147 1.00 87.94 81 VAL A N 1
ATOM 604 C CA . VAL A 1 81 ? -13.338 2.770 15.152 1.00 87.94 81 VAL A CA 1
ATOM 605 C C . VAL A 1 81 ? -14.644 3.436 15.606 1.00 87.94 81 VAL A C 1
ATOM 607 O O . VAL A 1 81 ? -14.783 3.819 16.766 1.00 87.94 81 VAL A O 1
ATOM 610 N N . ARG A 1 82 ? -15.627 3.572 14.706 1.00 87.56 82 ARG A N 1
ATOM 611 C CA . ARG A 1 82 ? -16.938 4.180 14.997 1.00 87.56 82 ARG A CA 1
ATOM 612 C C . ARG A 1 82 ? -17.963 3.197 15.577 1.00 87.56 82 ARG A C 1
ATOM 614 O O . ARG A 1 82 ? -19.060 3.624 15.943 1.00 87.56 82 ARG A O 1
ATOM 621 N N . ALA A 1 83 ? -17.655 1.901 15.648 1.00 90.50 83 ALA A N 1
ATOM 622 C CA . ALA A 1 83 ? -18.607 0.892 16.093 1.00 90.50 83 ALA A CA 1
ATOM 623 C C . ALA A 1 83 ? -18.991 1.087 17.571 1.00 90.50 83 ALA A C 1
ATOM 625 O O . ALA A 1 83 ? -18.151 1.315 18.443 1.00 90.50 83 ALA A O 1
ATOM 626 N N . LYS A 1 84 ? -20.287 0.965 17.882 1.00 89.81 84 LYS A N 1
ATOM 627 C CA . LYS A 1 84 ? -20.765 0.980 19.274 1.00 89.81 84 LYS A CA 1
ATOM 628 C C . LYS A 1 84 ? -20.255 -0.267 19.998 1.00 89.81 84 LYS A C 1
ATOM 630 O O . LYS A 1 84 ? -20.244 -1.341 19.408 1.00 89.81 84 LYS A O 1
ATOM 635 N N . LYS A 1 85 ? -19.949 -0.162 21.300 1.00 86.69 85 LYS A N 1
ATOM 636 C CA . LYS A 1 85 ? -19.433 -1.285 22.118 1.00 86.69 85 LYS A CA 1
ATOM 637 C C . LYS A 1 85 ? -20.225 -2.591 21.957 1.00 86.69 85 LYS A C 1
ATOM 639 O O . LYS A 1 85 ? -19.626 -3.652 21.874 1.00 86.69 85 LYS A O 1
ATOM 644 N N . LYS A 1 86 ? -21.557 -2.502 21.867 1.00 88.06 86 LYS A N 1
ATOM 645 C CA . LYS A 1 86 ? -22.453 -3.660 21.694 1.00 88.06 86 LYS A CA 1
ATOM 646 C C . LYS A 1 86 ? -22.305 -4.382 20.345 1.00 88.06 86 LYS A C 1
ATOM 648 O O . LYS A 1 86 ? -22.536 -5.579 20.277 1.00 88.06 86 LYS A O 1
ATOM 653 N N . ASP A 1 87 ? -21.903 -3.662 19.298 1.00 88.69 87 ASP A N 1
ATOM 654 C CA . ASP A 1 87 ? -21.791 -4.174 17.927 1.00 88.69 87 ASP A CA 1
ATOM 655 C C . ASP A 1 87 ? -20.323 -4.333 17.494 1.00 88.69 87 ASP A C 1
ATOM 657 O O . ASP A 1 87 ? -20.054 -4.801 16.390 1.00 88.69 87 ASP A O 1
ATOM 661 N N . PHE A 1 88 ? -19.366 -3.963 18.356 1.00 87.75 88 PHE A N 1
ATOM 662 C CA . PHE A 1 88 ? -17.938 -3.897 18.039 1.00 87.75 88 PHE A CA 1
ATOM 663 C C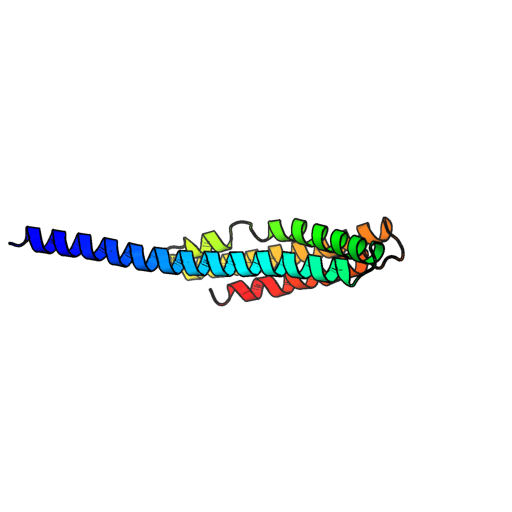 . PHE A 1 88 ? -17.412 -5.209 17.457 1.00 87.75 88 PHE A C 1
ATOM 665 O O . PHE A 1 88 ? -16.885 -5.208 16.350 1.00 87.75 88 PHE A O 1
ATOM 672 N N . HIS A 1 89 ? -17.632 -6.338 18.138 1.00 87.69 89 HIS A N 1
ATOM 673 C CA . HIS A 1 89 ? -17.157 -7.644 17.669 1.00 87.69 89 HIS A CA 1
ATOM 674 C C . HIS A 1 89 ? -17.749 -8.038 16.310 1.00 87.69 89 HIS A C 1
ATOM 676 O O . HIS A 1 89 ? -17.048 -8.578 15.456 1.00 87.69 89 HIS A O 1
ATOM 682 N N . LYS A 1 90 ? -19.032 -7.731 16.080 1.00 90.00 90 LYS A N 1
ATOM 683 C CA . LYS A 1 90 ? -19.705 -8.026 14.810 1.00 90.00 90 LYS A CA 1
ATOM 684 C C . LYS A 1 90 ? -19.147 -7.161 13.678 1.00 90.00 90 LYS A C 1
ATOM 686 O O . LYS A 1 90 ? -18.851 -7.681 12.600 1.00 90.00 90 LYS A O 1
ATOM 691 N N . THR A 1 91 ? -18.974 -5.864 13.923 1.00 90.00 91 THR A N 1
ATOM 692 C CA . THR A 1 91 ? -18.411 -4.921 12.949 1.00 90.00 91 THR A CA 1
ATOM 693 C C . THR A 1 91 ? -16.948 -5.233 12.653 1.00 90.00 91 THR A C 1
ATOM 695 O O . THR A 1 91 ? -16.583 -5.288 11.485 1.00 90.00 91 THR A O 1
ATOM 698 N N . ALA A 1 92 ? -16.134 -5.519 13.671 1.00 88.94 92 ALA A N 1
ATOM 699 C CA . ALA A 1 92 ? -14.728 -5.887 13.520 1.00 88.94 92 ALA A CA 1
ATOM 700 C C . ALA A 1 92 ? -14.559 -7.176 12.701 1.00 88.94 92 ALA A C 1
ATOM 702 O O . ALA A 1 92 ? -13.787 -7.197 11.747 1.00 88.94 92 ALA A O 1
ATOM 703 N N . ASN A 1 93 ? -15.344 -8.222 12.986 1.00 89.94 93 ASN A N 1
ATOM 704 C CA . ASN A 1 93 ? -15.292 -9.466 12.211 1.00 89.94 93 ASN A CA 1
ATOM 705 C C . ASN A 1 93 ? -15.732 -9.261 10.748 1.00 89.94 93 ASN A C 1
ATOM 707 O O . ASN A 1 93 ? -15.160 -9.830 9.819 1.00 89.94 93 ASN A O 1
ATOM 711 N N . THR A 1 94 ? -16.741 -8.417 10.525 1.00 91.75 94 THR A N 1
ATOM 712 C CA . THR A 1 94 ? -17.203 -8.083 9.169 1.00 91.75 94 THR A CA 1
ATOM 713 C C . THR A 1 94 ? -16.139 -7.293 8.408 1.00 91.75 94 THR A C 1
ATOM 715 O O . THR A 1 94 ? -15.815 -7.635 7.272 1.00 91.75 94 THR A O 1
ATOM 718 N N . ALA A 1 95 ? -15.550 -6.284 9.051 1.00 91.31 95 ALA A N 1
ATOM 719 C CA . ALA A 1 95 ? -14.452 -5.489 8.517 1.00 91.31 95 ALA A CA 1
ATOM 720 C C . ALA A 1 95 ? -13.233 -6.354 8.177 1.00 91.31 95 ALA A C 1
ATOM 722 O O . ALA A 1 95 ? -12.660 -6.199 7.104 1.00 91.31 95 ALA A O 1
ATOM 723 N N . PHE A 1 96 ? -12.887 -7.315 9.035 1.00 89.25 96 PHE A N 1
ATOM 724 C CA . PHE A 1 96 ? -11.802 -8.262 8.795 1.00 89.25 96 PHE A CA 1
ATOM 725 C C . PHE A 1 96 ? -12.033 -9.100 7.532 1.00 89.25 96 PHE A C 1
ATOM 727 O O . PHE A 1 96 ? -11.162 -9.175 6.665 1.00 89.25 96 PHE A O 1
ATOM 734 N N . ARG A 1 97 ? -13.229 -9.684 7.383 1.00 91.06 97 ARG A N 1
ATOM 735 C CA . ARG A 1 97 ? -13.588 -10.464 6.187 1.00 91.06 97 ARG A CA 1
ATOM 736 C C . ARG A 1 97 ? -13.556 -9.614 4.919 1.00 91.06 97 ARG A C 1
ATOM 738 O O . ARG A 1 97 ? -13.024 -10.058 3.906 1.00 91.06 97 ARG A O 1
ATOM 745 N N . LEU A 1 98 ? -14.102 -8.399 4.978 1.00 92.50 98 LEU A N 1
ATOM 746 C CA . LEU A 1 98 ? -14.078 -7.461 3.855 1.00 92.50 98 LEU A CA 1
ATOM 747 C C . LEU A 1 98 ? -12.648 -7.071 3.478 1.00 92.50 98 LEU A C 1
ATOM 749 O O . LEU A 1 98 ? -12.321 -7.074 2.296 1.00 92.50 98 LEU A O 1
ATOM 753 N N . MET A 1 99 ? -11.789 -6.792 4.462 1.00 91.44 99 MET A N 1
ATOM 754 C CA . MET A 1 99 ? -10.397 -6.424 4.212 1.00 91.44 99 MET A CA 1
ATOM 755 C C . MET A 1 99 ? -9.640 -7.552 3.511 1.00 91.44 99 MET A C 1
ATOM 757 O O . MET A 1 99 ? -8.948 -7.296 2.534 1.00 91.44 99 MET A O 1
ATOM 761 N N . TRP A 1 100 ? -9.834 -8.806 3.928 1.00 92.75 100 TRP A N 1
ATOM 762 C CA . TRP A 1 100 ? -9.268 -9.963 3.226 1.00 92.75 100 TRP A CA 1
ATOM 763 C C . TRP A 1 100 ? -9.710 -10.044 1.765 1.00 92.75 100 TRP A C 1
ATOM 765 O O . TRP A 1 100 ? -8.873 -10.245 0.888 1.00 92.75 100 TRP A O 1
ATOM 775 N N . ILE A 1 101 ? -11.006 -9.861 1.494 1.00 94.19 101 ILE A N 1
ATOM 776 C CA . ILE A 1 101 ? -11.537 -9.887 0.125 1.00 94.19 101 ILE A CA 1
ATOM 777 C C . ILE A 1 101 ? -10.907 -8.765 -0.707 1.00 94.19 101 ILE A C 1
ATOM 779 O O . ILE A 1 101 ? -10.389 -9.030 -1.789 1.00 94.19 101 ILE A O 1
ATOM 783 N N . VAL A 1 102 ? -10.891 -7.534 -0.188 1.00 93.94 102 VAL A N 1
ATOM 784 C CA . VAL A 1 102 ? -10.290 -6.372 -0.863 1.00 93.94 102 VAL A CA 1
ATOM 785 C C . VAL A 1 102 ? -8.812 -6.621 -1.149 1.00 93.94 102 VAL A C 1
ATOM 787 O O . VAL A 1 102 ? -8.373 -6.465 -2.282 1.00 93.94 102 VAL A O 1
ATOM 790 N N . CYS A 1 103 ? -8.050 -7.075 -0.158 1.00 94.31 103 CYS A N 1
ATOM 791 C CA . CYS A 1 103 ? -6.629 -7.366 -0.305 1.00 94.31 103 CYS A CA 1
ATOM 792 C C . CYS A 1 103 ? -6.346 -8.466 -1.338 1.00 94.31 103 CYS A C 1
ATOM 794 O O . CYS A 1 103 ? -5.404 -8.337 -2.116 1.00 94.31 103 CYS A O 1
ATOM 796 N N . LEU A 1 104 ? -7.150 -9.532 -1.383 1.00 95.06 104 LEU A N 1
ATOM 797 C CA . LEU A 1 104 ? -6.992 -10.595 -2.381 1.00 95.06 104 LEU A CA 1
ATOM 798 C C . LEU A 1 104 ? -7.311 -10.106 -3.796 1.00 95.06 104 LEU A C 1
ATOM 800 O O . LEU A 1 104 ? -6.571 -10.425 -4.727 1.00 95.06 104 LEU A O 1
ATOM 804 N N . VAL A 1 105 ? -8.365 -9.301 -3.952 1.00 95.94 105 VAL A N 1
ATOM 805 C CA . VAL A 1 105 ? -8.709 -8.674 -5.236 1.00 95.94 105 VAL A CA 1
ATOM 806 C C . VAL A 1 105 ? -7.587 -7.744 -5.691 1.00 95.94 105 VAL A C 1
ATOM 808 O O . VAL A 1 105 ? -7.129 -7.851 -6.824 1.00 95.94 105 VAL A O 1
ATOM 811 N N . LEU A 1 106 ? -7.085 -6.881 -4.808 1.00 96.25 106 LEU A N 1
ATOM 812 C CA . LEU A 1 106 ? -6.001 -5.955 -5.135 1.00 96.25 106 LEU A CA 1
ATOM 813 C C . LEU A 1 106 ? -4.683 -6.676 -5.432 1.00 96.25 106 LEU A C 1
ATOM 815 O O . LEU A 1 106 ? -3.959 -6.257 -6.327 1.00 96.25 106 LEU A O 1
ATOM 819 N N . ALA A 1 107 ? -4.392 -7.794 -4.761 1.00 96.06 107 ALA A N 1
ATOM 820 C CA . ALA A 1 107 ? -3.250 -8.637 -5.108 1.00 96.06 107 ALA A CA 1
ATOM 821 C C . ALA A 1 107 ? -3.375 -9.202 -6.533 1.00 96.06 107 ALA A C 1
ATOM 823 O O . ALA A 1 107 ? -2.404 -9.178 -7.287 1.00 96.06 107 ALA A O 1
ATOM 824 N N . ALA A 1 108 ? -4.565 -9.667 -6.926 1.00 96.12 108 ALA A N 1
ATOM 825 C CA . ALA A 1 108 ? -4.813 -10.138 -8.288 1.00 96.12 108 ALA A CA 1
ATOM 826 C C . ALA A 1 108 ? -4.691 -9.001 -9.319 1.00 96.12 108 ALA A C 1
ATOM 828 O O . ALA A 1 108 ? -4.050 -9.183 -10.353 1.00 96.12 108 ALA A O 1
ATOM 829 N N . VAL A 1 109 ? -5.235 -7.817 -9.013 1.00 96.25 109 VAL A N 1
ATOM 830 C CA . VAL A 1 109 ? -5.087 -6.608 -9.843 1.00 96.25 109 VAL A CA 1
ATOM 831 C C . VAL A 1 109 ? -3.615 -6.233 -10.004 1.00 96.25 109 VAL A C 1
ATOM 833 O O . VAL A 1 109 ? -3.178 -5.963 -11.117 1.00 96.25 109 VAL A O 1
ATOM 836 N N . GLN A 1 110 ? -2.832 -6.277 -8.926 1.00 96.44 110 GLN A N 1
ATOM 837 C CA . GLN A 1 110 ? -1.406 -5.968 -8.950 1.00 96.44 110 GLN A CA 1
ATOM 838 C C . GLN A 1 110 ? -0.619 -6.960 -9.820 1.00 96.44 110 GLN A C 1
ATOM 840 O O . GLN A 1 110 ? 0.231 -6.547 -10.604 1.00 96.44 110 GLN A O 1
ATOM 845 N N . ILE A 1 111 ? -0.919 -8.260 -9.731 1.00 95.62 111 ILE A N 1
ATOM 846 C CA . ILE A 1 111 ? -0.305 -9.278 -10.598 1.00 95.62 111 ILE A CA 1
ATOM 847 C C . ILE A 1 111 ? -0.687 -9.031 -12.063 1.00 95.62 111 ILE A C 1
ATOM 849 O O . ILE A 1 111 ? 0.185 -9.044 -12.930 1.00 95.62 111 ILE A O 1
ATOM 853 N N . GLY A 1 112 ? -1.963 -8.748 -12.341 1.00 96.06 112 GLY A N 1
ATOM 854 C CA . GLY A 1 112 ? -2.431 -8.401 -13.685 1.00 96.06 112 GLY A CA 1
ATOM 855 C C . GLY A 1 112 ? -1.737 -7.157 -14.245 1.00 96.06 112 GLY A C 1
ATOM 856 O O . GLY A 1 112 ? -1.291 -7.163 -15.390 1.00 96.06 112 GLY A O 1
ATOM 857 N N . ALA A 1 113 ? -1.559 -6.122 -13.423 1.00 95.88 113 ALA A N 1
ATOM 858 C CA . ALA A 1 113 ? -0.798 -4.933 -13.791 1.00 95.88 113 ALA A CA 1
ATOM 859 C C . ALA A 1 113 ? 0.669 -5.268 -14.101 1.00 95.88 113 ALA A C 1
ATOM 861 O O . ALA A 1 113 ? 1.216 -4.740 -15.063 1.00 95.88 113 ALA A O 1
ATOM 862 N N . GLY A 1 114 ? 1.291 -6.183 -13.349 1.00 95.62 114 GLY A N 1
ATOM 863 C CA . GLY A 1 114 ? 2.648 -6.660 -13.628 1.00 95.62 114 GLY A CA 1
ATOM 864 C C . GLY A 1 114 ? 2.770 -7.335 -14.994 1.00 95.62 114 GLY A C 1
ATOM 865 O O . GLY A 1 114 ? 3.701 -7.040 -15.739 1.00 95.62 114 GLY A O 1
ATOM 866 N N . VAL A 1 115 ? 1.791 -8.164 -15.370 1.00 95.25 115 VAL A N 1
ATOM 867 C CA . VAL A 1 115 ? 1.738 -8.779 -16.708 1.00 95.25 115 VAL A CA 1
ATOM 868 C C . VAL A 1 115 ? 1.636 -7.713 -17.802 1.00 95.25 115 VAL A C 1
ATOM 870 O O . VAL A 1 115 ? 2.373 -7.771 -18.782 1.00 95.25 115 VAL A O 1
ATOM 873 N N . ILE A 1 116 ? 0.768 -6.712 -17.623 1.00 95.25 116 ILE A N 1
ATOM 874 C CA . ILE A 1 116 ? 0.613 -5.608 -18.584 1.00 95.25 116 ILE A CA 1
ATOM 875 C C . ILE A 1 116 ? 1.918 -4.815 -18.717 1.00 95.25 116 ILE A C 1
ATOM 877 O O . ILE A 1 116 ? 2.333 -4.490 -19.827 1.00 95.25 116 ILE A O 1
ATOM 881 N N . VAL A 1 117 ? 2.589 -4.523 -17.602 1.00 95.00 117 VAL A N 1
ATOM 882 C CA . VAL A 1 117 ? 3.870 -3.806 -17.608 1.00 95.00 117 VAL A CA 1
ATOM 883 C C . VAL A 1 117 ? 4.936 -4.581 -18.370 1.00 95.00 117 VAL A C 1
ATOM 885 O O . VAL A 1 117 ? 5.643 -3.972 -19.167 1.00 95.00 117 VAL A O 1
ATOM 888 N N . GLU A 1 118 ? 5.030 -5.898 -18.186 1.00 93.50 118 GLU A N 1
ATOM 889 C CA . GLU A 1 118 ? 6.007 -6.718 -18.912 1.00 93.50 118 GLU A CA 1
ATOM 890 C C . GLU A 1 118 ? 5.735 -6.741 -20.422 1.00 93.50 118 GLU A C 1
ATOM 892 O O . GLU A 1 118 ? 6.665 -6.746 -21.221 1.00 93.50 118 GLU A O 1
ATOM 897 N N . MET A 1 119 ? 4.464 -6.681 -20.835 1.00 92.81 119 MET A N 1
ATOM 898 C CA . MET A 1 119 ? 4.106 -6.563 -22.253 1.00 92.81 119 MET A CA 1
ATOM 899 C C . MET A 1 119 ? 4.526 -5.214 -22.857 1.00 92.81 119 MET A C 1
ATOM 901 O O . MET A 1 119 ? 4.905 -5.158 -24.024 1.00 92.81 119 MET A O 1
ATOM 905 N N . VAL A 1 120 ? 4.453 -4.126 -22.083 1.00 93.31 120 VAL A N 1
ATOM 906 C CA . VAL A 1 120 ? 4.807 -2.769 -22.542 1.00 93.31 120 VAL A CA 1
ATOM 907 C C . VAL A 1 120 ? 6.316 -2.507 -22.456 1.00 93.31 120 VAL A C 1
ATOM 909 O O . VAL A 1 120 ? 6.863 -1.774 -23.279 1.00 93.31 120 VAL A O 1
ATOM 912 N N . LEU A 1 121 ? 7.001 -3.105 -21.478 1.00 89.94 121 LEU A N 1
ATOM 913 C CA . LEU A 1 121 ? 8.429 -2.927 -21.190 1.00 89.94 121 LEU A CA 1
ATOM 914 C C . LEU A 1 121 ? 9.158 -4.286 -21.099 1.00 89.94 121 LEU A C 1
ATOM 916 O O . LEU A 1 121 ? 9.662 -4.626 -20.025 1.00 89.94 121 LEU A O 1
ATOM 920 N N . PRO A 1 122 ? 9.258 -5.055 -22.200 1.00 87.69 122 PRO A N 1
ATOM 921 C CA . PRO A 1 122 ? 9.795 -6.412 -22.150 1.00 87.69 122 PRO A CA 1
ATOM 922 C C . PRO A 1 122 ? 11.264 -6.449 -21.721 1.00 87.69 122 PRO A C 1
ATOM 924 O O . PRO A 1 122 ? 12.076 -5.648 -22.194 1.00 87.69 122 PRO A O 1
ATOM 927 N N . GLY A 1 123 ? 11.621 -7.408 -20.861 1.00 85.38 123 GLY A N 1
ATOM 928 C CA . GLY A 1 123 ? 13.015 -7.705 -20.505 1.00 85.38 123 GLY A CA 1
ATOM 929 C C . GLY A 1 123 ? 13.661 -6.681 -19.570 1.00 85.38 123 GLY A C 1
ATOM 930 O O . GLY A 1 123 ? 14.885 -6.614 -19.478 1.00 85.38 123 GLY A O 1
ATOM 931 N N . ARG A 1 124 ? 12.850 -5.854 -18.900 1.00 85.88 124 ARG A N 1
ATOM 932 C CA . ARG A 1 124 ? 13.304 -4.847 -17.923 1.00 85.88 124 ARG A CA 1
ATOM 933 C C . ARG A 1 124 ? 12.983 -5.233 -16.478 1.00 85.88 124 ARG A C 1
ATOM 935 O O . ARG A 1 124 ? 13.117 -4.390 -15.598 1.00 85.88 124 ARG A O 1
ATOM 942 N N . ASP A 1 125 ? 12.493 -6.454 -16.254 1.00 88.00 125 ASP A N 1
ATOM 943 C CA . ASP A 1 125 ? 12.055 -7.016 -14.963 1.00 88.00 125 ASP A CA 1
ATOM 944 C C . ASP A 1 125 ? 10.977 -6.195 -14.222 1.00 88.00 125 ASP A C 1
ATOM 946 O O . ASP A 1 125 ? 10.614 -6.482 -13.076 1.00 88.00 125 ASP A O 1
ATOM 950 N N . ALA A 1 126 ? 10.412 -5.182 -14.884 1.00 90.56 126 ALA A N 1
ATOM 951 C CA . ALA A 1 126 ? 9.449 -4.254 -14.310 1.00 90.56 126 ALA A CA 1
ATOM 952 C C . ALA A 1 126 ? 8.155 -4.974 -13.905 1.00 90.56 126 ALA A C 1
ATOM 954 O O . ALA A 1 126 ? 7.606 -4.705 -12.833 1.00 90.56 126 ALA A O 1
ATOM 955 N N . GLY A 1 127 ? 7.690 -5.927 -14.723 1.00 91.69 127 GLY A N 1
ATOM 956 C CA . GLY A 1 127 ? 6.499 -6.712 -14.416 1.00 91.69 127 GLY A CA 1
ATOM 957 C C . GLY A 1 127 ? 6.685 -7.601 -13.188 1.00 91.69 127 GLY A C 1
ATOM 958 O O . GLY A 1 127 ? 5.795 -7.678 -12.335 1.00 91.69 127 GLY A O 1
ATOM 959 N N . ALA A 1 128 ? 7.870 -8.202 -13.043 1.00 92.38 128 ALA A N 1
ATOM 960 C CA . ALA A 1 128 ? 8.217 -9.005 -11.875 1.00 92.38 128 ALA A CA 1
ATOM 961 C C . ALA A 1 128 ? 8.224 -8.153 -10.596 1.00 92.38 128 ALA A C 1
ATOM 963 O O . ALA A 1 128 ? 7.605 -8.540 -9.604 1.00 92.38 128 ALA A O 1
ATOM 964 N N . MET A 1 129 ? 8.840 -6.964 -10.624 1.00 94.69 129 MET A N 1
ATOM 965 C CA . MET A 1 129 ? 8.838 -6.039 -9.481 1.00 94.69 129 MET A CA 1
ATOM 966 C C . MET A 1 129 ? 7.414 -5.655 -9.054 1.00 94.69 129 MET A C 1
ATOM 968 O O . MET A 1 129 ? 7.089 -5.701 -7.865 1.00 94.69 129 MET A O 1
ATOM 972 N N . VAL A 1 130 ? 6.545 -5.324 -10.016 1.00 95.25 130 VAL A N 1
ATOM 973 C CA . VAL A 1 130 ? 5.131 -5.000 -9.757 1.00 95.25 130 VAL A CA 1
ATOM 974 C C . VAL A 1 130 ? 4.411 -6.176 -9.097 1.00 95.25 130 VAL A C 1
ATOM 976 O O . VAL A 1 130 ? 3.719 -5.977 -8.095 1.00 95.25 130 VAL A O 1
ATOM 979 N N . ALA A 1 131 ? 4.592 -7.392 -9.620 1.00 93.56 131 ALA A N 1
ATOM 980 C CA . ALA A 1 131 ? 3.961 -8.598 -9.091 1.00 93.56 131 ALA A CA 1
ATOM 981 C C . ALA A 1 131 ? 4.444 -8.931 -7.668 1.00 93.56 131 ALA A C 1
ATOM 983 O O . ALA A 1 131 ? 3.623 -9.250 -6.804 1.00 93.56 131 ALA A O 1
ATOM 984 N N . PHE A 1 132 ? 5.746 -8.788 -7.390 1.00 94.81 132 PHE A N 1
ATOM 985 C CA . PHE A 1 132 ? 6.316 -8.992 -6.052 1.00 94.81 132 PHE A CA 1
ATOM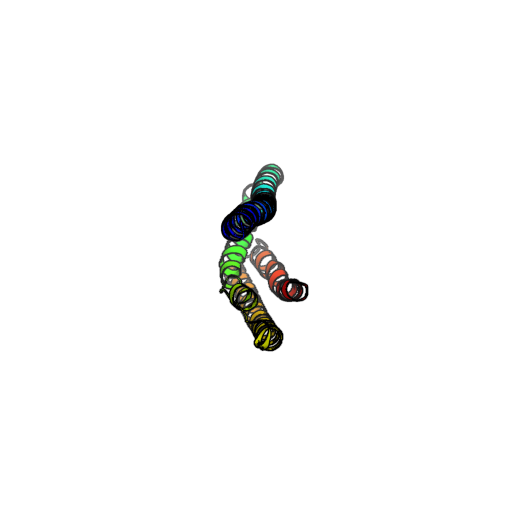 986 C C . PHE A 1 132 ? 5.725 -8.035 -5.015 1.00 94.81 132 PHE A C 1
ATOM 988 O O . PHE A 1 132 ? 5.398 -8.458 -3.904 1.00 94.81 132 PHE A O 1
ATOM 995 N N . LEU A 1 133 ? 5.504 -6.768 -5.377 1.00 94.19 133 LEU A N 1
ATOM 996 C CA . LEU A 1 133 ? 4.836 -5.805 -4.496 1.00 94.19 133 LEU A CA 1
ATOM 997 C C . LEU A 1 133 ? 3.396 -6.224 -4.143 1.00 94.19 133 LEU A C 1
ATOM 999 O O . LEU A 1 133 ? 2.889 -5.850 -3.086 1.00 94.19 133 LEU A O 1
ATOM 1003 N N . GLY A 1 134 ? 2.755 -7.077 -4.948 1.00 91.44 134 GLY A N 1
ATOM 1004 C CA . GLY A 1 134 ? 1.437 -7.647 -4.649 1.00 91.44 134 GLY A CA 1
ATOM 1005 C C . GLY A 1 134 ? 1.392 -8.504 -3.381 1.00 91.44 134 GLY A C 1
ATOM 1006 O O . GLY A 1 134 ? 0.337 -8.622 -2.755 1.00 91.44 134 GLY A O 1
ATOM 1007 N N . ILE A 1 135 ? 2.534 -9.041 -2.937 1.00 92.75 135 ILE A N 1
ATOM 1008 C CA . ILE A 1 135 ? 2.639 -9.801 -1.681 1.00 92.75 135 ILE A CA 1
ATOM 1009 C C . ILE A 1 135 ? 2.274 -8.921 -0.478 1.00 92.75 135 ILE A C 1
ATOM 1011 O O . ILE A 1 135 ? 1.680 -9.413 0.484 1.00 92.75 135 ILE A O 1
ATOM 1015 N N . VAL A 1 136 ? 2.545 -7.613 -0.545 1.00 92.50 136 VAL A N 1
ATOM 1016 C CA . VAL A 1 136 ? 2.228 -6.667 0.534 1.00 92.50 136 VAL A CA 1
ATOM 1017 C C . VAL A 1 136 ? 0.732 -6.671 0.853 1.00 92.50 136 VAL A C 1
ATOM 1019 O O . VAL A 1 136 ? 0.355 -6.656 2.026 1.00 92.50 136 VAL A O 1
ATOM 1022 N N . PHE A 1 137 ? -0.135 -6.788 -0.158 1.00 92.00 137 PHE A N 1
ATOM 1023 C CA . PHE A 1 137 ? -1.581 -6.844 0.062 1.00 92.00 137 PHE A CA 1
ATOM 1024 C C . PHE A 1 137 ? -2.004 -8.080 0.852 1.00 92.00 137 PHE A C 1
ATOM 1026 O O . PHE A 1 137 ? -2.944 -8.008 1.635 1.00 92.00 137 PHE A O 1
ATOM 1033 N N . ARG A 1 138 ? -1.280 -9.197 0.740 1.00 87.31 138 ARG A N 1
ATOM 1034 C CA . ARG A 1 138 ? -1.554 -10.399 1.538 1.00 87.31 138 ARG A CA 1
ATOM 1035 C C . ARG A 1 138 ? -1.130 -10.250 3.002 1.00 87.31 138 ARG A C 1
ATOM 1037 O O . ARG A 1 138 ? -1.703 -10.914 3.858 1.00 87.31 138 ARG A O 1
ATOM 1044 N N . LEU A 1 139 ? -0.166 -9.375 3.292 1.00 87.56 139 LEU A N 1
ATOM 1045 C CA . LEU A 1 139 ? 0.309 -9.096 4.652 1.00 87.56 139 LEU A CA 1
ATOM 1046 C C . LEU A 1 139 ? -0.529 -8.027 5.376 1.00 87.56 139 LEU A C 1
ATOM 1048 O O . LEU A 1 139 ? -0.653 -8.061 6.598 1.00 87.56 139 LEU A O 1
ATOM 1052 N N . MET A 1 140 ? -1.151 -7.103 4.641 1.00 85.94 140 MET A N 1
ATOM 1053 C CA . MET A 1 140 ? -1.989 -6.044 5.217 1.00 85.94 140 MET A CA 1
ATOM 1054 C C . MET A 1 140 ? -3.128 -6.499 6.153 1.00 85.94 140 MET A C 1
ATOM 1056 O O . MET A 1 140 ? -3.284 -5.869 7.202 1.00 85.94 140 MET A O 1
ATOM 1060 N N . PRO A 1 141 ? -3.925 -7.550 5.867 1.00 82.62 141 PRO A N 1
ATOM 1061 C CA . PRO A 1 141 ? -5.063 -7.898 6.721 1.00 82.62 141 PRO A CA 1
ATOM 1062 C C . PRO A 1 141 ? -4.659 -8.332 8.141 1.00 82.62 141 PRO A C 1
ATOM 1064 O O . PRO A 1 141 ? -5.468 -8.221 9.061 1.00 82.62 141 PRO A O 1
ATOM 1067 N N . PHE A 1 142 ? -3.405 -8.746 8.362 1.00 76.38 142 PHE A N 1
ATOM 1068 C CA . PHE A 1 142 ? -2.894 -9.075 9.698 1.00 76.38 142 PHE A CA 1
ATOM 1069 C C . PHE A 1 142 ? -2.745 -7.843 10.605 1.00 76.38 142 PHE A C 1
ATOM 1071 O O . PHE A 1 142 ? -2.856 -7.961 11.825 1.00 76.38 142 PHE A O 1
ATOM 1078 N N . GLY A 1 143 ? -2.549 -6.646 10.039 1.00 68.25 143 GLY A N 1
ATOM 1079 C CA . GLY A 1 143 ? -2.442 -5.404 10.814 1.00 68.25 143 GLY A CA 1
ATOM 1080 C C . GLY A 1 143 ? -3.731 -5.046 11.561 1.00 68.25 143 GLY A C 1
ATOM 1081 O O . GLY A 1 143 ? -3.682 -4.457 12.636 1.00 68.25 143 GLY A O 1
ATOM 1082 N N . VAL A 1 144 ? -4.883 -5.476 11.041 1.00 61.09 144 VAL A N 1
ATOM 1083 C CA . VAL A 1 144 ? -6.206 -5.207 11.626 1.00 61.09 144 VAL A CA 1
ATOM 1084 C C . VAL A 1 144 ? -6.516 -6.122 12.823 1.00 61.09 144 VAL A C 1
ATOM 1086 O O . VAL A 1 144 ? -7.497 -5.900 13.519 1.00 61.09 144 VAL A O 1
ATOM 1089 N N . MET A 1 145 ? -5.694 -7.146 13.086 1.00 52.94 145 MET A N 1
ATOM 1090 C CA . MET A 1 145 ? -5.930 -8.123 14.163 1.00 52.94 145 MET A CA 1
ATOM 1091 C C . MET A 1 145 ? -5.498 -7.629 15.553 1.00 52.94 145 MET A C 1
ATOM 1093 O O . MET A 1 145 ? -5.790 -8.287 16.549 1.00 52.94 145 MET A O 1
ATOM 1097 N N . HIS A 1 146 ? -4.808 -6.485 15.623 1.00 47.62 146 HIS A N 1
ATOM 1098 C CA . HIS A 1 146 ? -4.192 -5.962 16.849 1.00 47.62 146 HIS A CA 1
ATOM 1099 C C . HIS A 1 146 ? -4.665 -4.543 17.222 1.00 47.62 146 HIS A C 1
ATOM 1101 O O . HIS A 1 146 ? -4.130 -3.962 18.166 1.00 47.62 146 HIS A O 1
ATOM 1107 N N . ALA A 1 147 ? -5.619 -3.982 16.470 1.00 44.34 147 ALA A N 1
ATOM 1108 C CA . ALA A 1 147 ? -6.204 -2.656 16.698 1.00 44.34 147 ALA A CA 1
ATOM 1109 C C . ALA A 1 147 ? -7.564 -2.767 17.400 1.00 44.34 147 ALA A C 1
ATOM 1111 O O . ALA A 1 147 ? -7.828 -1.929 18.291 1.00 44.34 147 ALA A O 1
#

Sequence (147 aa):
MITSLIQKAKHTGTKLASQKLARNIGWLTAAEFISRFGRIIAAIILARQLDAVAFGIAAIALTIFEVTRVFTENGIGAAVVRAKKKDFHKTANTAFRLMWIVCLVLAAVQIGAGVIVEMVLPGRDAGAMVAFLGIVFRLMPFGVMHA

Secondary structure (DSSP, 8-state):
-HHHHHHHHHHHHHHHHHHHHHHHHHHHHHHHHHHHHHHHHHHHHHHHHS-HHHHHHHHHHHHHHHHHHHTT-SSHHHHHHT--TTTHHHHHHHHHHHHHHHHHHHHHHHHHHHHHHHHHSTTSSHHHHHHHHTHHHHHGGGGGG--

pLDDT: mean 86.86, std 12.14, range [44.34, 96.44]